Protein AF-A0A9P7HRV9-F1 (afdb_monomer)

Organism: NCBI:txid221167

Secondary structure (DSSP, 8-state):
-GGGHHHHHHHHHHHHHHHHHHHHHS-TTGGG-SSS-HHHHHHHHHHHHHHHHHHHHHHHHHHHHHHHHHHGGGPPP-GGGGGGTHHHHHHHHHHHHHHHHTT-HHHHHHHHHHHHHHHHHHHHHHHHHHHHHHTTSSSSTTTSTT-HHHHHHHHHHHHHTT-

Mean predicted aligned error: 7.74 Å

Nearest PDB structures (foldseek):
  4jeu-assembly1_B  TM=5.796E-01  e=4.250E+00  Rattus norvegicus
  5cth-assembly1_B  TM=4.309E-01  e=4.931E+00  Oryza sativa Japonica Group

Radius of gyration: 23.17 Å; Cα contacts (8 Å, |Δi|>4): 170; chains: 1; bounding box: 74×21×58 Å

Solvent-accessible surface area (backbone atoms only — not comparable to full-atom values): 8485 Å² total; per-residue (Å²): 106,33,67,69,14,24,64,32,7,44,47,17,42,50,37,37,50,51,13,57,48,27,51,77,72,44,54,67,67,42,91,71,40,94,89,55,50,41,17,58,54,43,26,54,52,19,46,57,55,19,50,55,32,39,52,51,18,52,48,44,40,51,57,25,49,55,55,46,66,76,44,51,93,74,62,74,95,53,84,69,57,54,38,70,32,61,18,47,51,28,40,22,54,26,31,33,51,50,11,60,74,69,70,35,67,68,42,32,51,51,15,51,52,48,45,54,52,39,54,55,52,42,52,52,50,51,54,52,50,53,52,33,46,76,70,46,59,38,92,27,94,91,48,46,89,86,38,68,68,57,45,52,55,50,51,55,51,55,53,66,72,75,111

pLDDT: mean 88.25, std 11.76, range [53.31, 98.12]

Sequence (163 aa):
MFIAVGPTAFTCGGLIALGKQAKSALPDDFLGTPSIPAGELWSGMSVAAGLFIWLMAIWFSGLSAISVLRGARRMEFSLTWWALVFPNVGLALASINVGKTLSSRGIKIFGSALTVVLVIVWFICAAFHIRAVIRKDLLAVGKDLDVEYVNKQHDIKAEKQRD

Foldseek 3Di:
DLPVLQVLLLQLVVLLVVLQVLLVPPDQCHVPDVPDRVSPVSNVVSLVVSVVSLVVSVVSLVVVVVVCVVCVVVDDQDPCLCSNANSVLSSLVSQCVNCVVVVPPVSNVVSVVSVVVSVVSVVVNVVSVVVCVVVCCPPHQPRHPPCPVVSVVVVVVVVVVVD

Structure (mmCIF, N/CA/C/O backbone):
data_AF-A0A9P7HRV9-F1
#
_entry.id   AF-A0A9P7HRV9-F1
#
loop_
_atom_site.group_PDB
_atom_site.id
_atom_site.type_symbol
_atom_site.label_atom_id
_atom_site.label_alt_id
_atom_site.label_comp_id
_atom_site.label_asym_id
_atom_site.label_entity_id
_atom_site.label_seq_id
_atom_site.pdbx_PDB_ins_code
_atom_site.Cartn_x
_atom_site.Cartn_y
_atom_site.Cartn_z
_atom_site.occupancy
_atom_site.B_iso_or_equiv
_atom_site.auth_seq_id
_atom_site.auth_comp_id
_atom_site.auth_asym_id
_atom_site.auth_atom_id
_atom_site.pdbx_PDB_model_num
ATOM 1 N N . MET A 1 1 ? -6.358 10.210 6.145 1.00 74.62 1 MET A N 1
ATOM 2 C CA . MET A 1 1 ? -7.192 9.111 5.609 1.00 74.62 1 MET A CA 1
ATOM 3 C C . MET A 1 1 ? -6.370 8.354 4.584 1.00 74.62 1 MET A C 1
ATOM 5 O O . MET A 1 1 ? -5.859 8.973 3.662 1.00 74.62 1 MET A O 1
ATOM 9 N N . PHE A 1 2 ? -6.256 7.035 4.719 1.00 89.12 2 PHE A N 1
ATOM 10 C CA . PHE A 1 2 ? -5.387 6.205 3.873 1.00 89.12 2 PHE A CA 1
ATOM 11 C C . PHE A 1 2 ? -5.897 5.982 2.440 1.00 89.12 2 PHE A C 1
ATOM 13 O O . PHE A 1 2 ? -5.193 5.383 1.638 1.00 89.12 2 PHE A O 1
ATOM 20 N N . ILE A 1 3 ? -7.089 6.473 2.086 1.00 88.69 3 ILE A N 1
ATOM 21 C CA . ILE A 1 3 ? -7.726 6.252 0.775 1.00 88.69 3 ILE A CA 1
ATOM 22 C C . ILE A 1 3 ? -6.813 6.663 -0.395 1.00 88.69 3 ILE A C 1
ATOM 24 O O . ILE A 1 3 ? -6.784 5.969 -1.404 1.00 88.69 3 ILE A O 1
ATOM 28 N N . ALA A 1 4 ? -5.996 7.712 -0.240 1.00 91.25 4 ALA A N 1
ATOM 29 C CA . ALA A 1 4 ? -5.052 8.157 -1.272 1.00 91.25 4 ALA A CA 1
ATOM 30 C C . ALA A 1 4 ? -3.877 7.181 -1.526 1.00 91.25 4 ALA A C 1
ATOM 32 O O . ALA A 1 4 ? -3.248 7.226 -2.585 1.00 91.25 4 ALA A O 1
ATOM 33 N N . VAL A 1 5 ? -3.578 6.283 -0.580 1.00 95.19 5 VAL A N 1
ATOM 34 C CA . VAL A 1 5 ? -2.467 5.317 -0.682 1.00 95.19 5 VAL A CA 1
ATOM 35 C C . VAL A 1 5 ? -2.778 4.213 -1.688 1.00 95.19 5 VAL A C 1
ATOM 37 O O . VAL A 1 5 ? -1.891 3.765 -2.405 1.00 95.19 5 VAL A O 1
ATOM 40 N N . GLY A 1 6 ? -4.040 3.788 -1.774 1.00 92.62 6 GLY A N 1
ATOM 41 C CA . GLY A 1 6 ? -4.451 2.683 -2.639 1.00 92.62 6 GLY A CA 1
ATOM 42 C C . GLY A 1 6 ? -4.183 2.988 -4.115 1.00 92.62 6 GLY A C 1
ATOM 43 O O . GLY A 1 6 ? -3.365 2.299 -4.726 1.00 92.62 6 GLY A O 1
ATOM 44 N N . PRO A 1 7 ? -4.801 4.039 -4.690 1.00 94.62 7 PRO A N 1
ATOM 45 C CA . PRO A 1 7 ? -4.617 4.394 -6.095 1.00 94.62 7 PRO A CA 1
ATOM 46 C C . PRO A 1 7 ? -3.150 4.622 -6.461 1.00 94.62 7 PRO A C 1
ATOM 48 O O . PRO A 1 7 ? -2.694 4.131 -7.490 1.00 94.62 7 PRO A O 1
ATOM 51 N N . THR A 1 8 ? -2.385 5.301 -5.603 1.00 95.62 8 THR A N 1
ATOM 52 C CA . THR A 1 8 ? -0.956 5.544 -5.844 1.00 95.62 8 THR A CA 1
ATOM 53 C C . THR A 1 8 ? -0.158 4.240 -5.842 1.00 95.62 8 THR A C 1
ATOM 55 O O . THR A 1 8 ? 0.536 3.939 -6.812 1.00 95.62 8 THR A O 1
ATOM 58 N N . ALA A 1 9 ? -0.301 3.403 -4.816 1.00 96.06 9 ALA A N 1
ATOM 59 C CA . ALA A 1 9 ? 0.467 2.168 -4.721 1.00 96.06 9 ALA A CA 1
ATOM 60 C C . ALA A 1 9 ? 0.125 1.148 -5.822 1.00 96.06 9 ALA A C 1
ATOM 62 O O . ALA A 1 9 ? 1.031 0.553 -6.411 1.00 96.06 9 ALA A O 1
ATOM 63 N N . PHE A 1 10 ? -1.158 0.974 -6.155 1.00 95.06 10 PHE A N 1
ATOM 64 C CA . PHE A 1 10 ? -1.556 0.087 -7.254 1.00 95.06 10 PHE A CA 1
ATOM 65 C C . PHE A 1 10 ? -1.083 0.610 -8.613 1.00 95.06 10 PHE A C 1
ATOM 67 O O . PHE A 1 10 ? -0.634 -0.185 -9.437 1.00 95.06 10 PHE A O 1
ATOM 74 N N . THR A 1 11 ? -1.082 1.931 -8.822 1.00 96.69 11 THR A N 1
ATOM 75 C CA . THR A 1 11 ? -0.544 2.539 -10.050 1.00 96.69 11 THR A CA 1
ATOM 76 C C . THR A 1 11 ? 0.953 2.276 -10.195 1.00 96.69 11 THR A C 1
ATOM 78 O O . THR A 1 11 ? 1.395 1.899 -11.277 1.00 96.69 11 THR A O 1
ATOM 81 N N . CYS A 1 12 ? 1.738 2.386 -9.116 1.00 97.12 12 CYS A N 1
ATOM 82 C CA . CYS A 1 12 ? 3.150 1.989 -9.133 1.00 97.12 12 CYS A CA 1
ATOM 83 C C . CYS A 1 12 ? 3.322 0.535 -9.611 1.00 97.12 12 CYS A C 1
ATOM 85 O O . CYS A 1 12 ? 4.104 0.267 -10.528 1.00 97.12 12 CYS A O 1
ATOM 87 N N . GLY A 1 13 ? 2.565 -0.396 -9.019 1.00 93.81 13 GLY A N 1
ATOM 88 C CA . GLY A 1 13 ? 2.609 -1.808 -9.398 1.00 93.81 13 GLY A CA 1
ATOM 89 C C . GLY A 1 13 ? 2.224 -2.038 -10.861 1.00 93.81 13 GLY A C 1
ATOM 90 O O . GLY A 1 13 ? 2.928 -2.760 -11.567 1.00 93.81 13 GLY A O 1
ATOM 91 N N . GLY A 1 14 ? 1.150 -1.390 -11.318 1.00 95.62 14 GLY A N 1
ATOM 92 C CA . GLY A 1 14 ? 0.666 -1.467 -12.694 1.00 95.62 14 GLY A CA 1
ATOM 93 C C . GLY A 1 14 ? 1.681 -0.941 -13.706 1.00 95.62 14 GLY A C 1
ATOM 94 O O . GLY A 1 14 ? 1.985 -1.638 -14.669 1.00 95.62 14 GLY A O 1
ATOM 95 N N . LEU A 1 15 ? 2.274 0.231 -13.461 1.00 96.38 15 LEU A N 1
ATOM 96 C CA . LEU A 1 15 ? 3.287 0.807 -14.351 1.00 96.38 15 LEU A CA 1
ATOM 97 C C . LEU A 1 15 ? 4.496 -0.114 -14.510 1.00 96.38 15 LEU A C 1
ATOM 99 O O . LEU A 1 15 ? 4.883 -0.421 -15.635 1.00 96.38 15 LEU A O 1
ATOM 103 N N . ILE A 1 16 ? 5.063 -0.599 -13.401 1.00 96.12 16 ILE A N 1
ATOM 104 C CA . ILE A 1 16 ? 6.232 -1.491 -13.441 1.00 96.12 16 ILE A CA 1
ATOM 105 C C . ILE A 1 16 ? 5.889 -2.811 -14.148 1.00 96.12 16 ILE A C 1
ATOM 107 O O . ILE A 1 16 ? 6.718 -3.351 -14.883 1.00 96.12 16 ILE A O 1
ATOM 111 N N . ALA A 1 17 ? 4.687 -3.353 -13.931 1.00 95.12 17 ALA A N 1
ATOM 112 C CA . ALA A 1 17 ? 4.246 -4.575 -14.599 1.00 95.12 17 ALA A CA 1
ATOM 113 C C . ALA A 1 17 ? 4.104 -4.373 -16.116 1.00 95.12 17 ALA A C 1
ATOM 115 O O . ALA A 1 17 ? 4.635 -5.172 -16.887 1.00 95.12 17 ALA A O 1
ATOM 116 N N . LEU A 1 18 ? 3.460 -3.281 -16.540 1.00 95.81 18 LEU A N 1
ATOM 117 C CA . LEU A 1 18 ? 3.285 -2.943 -17.953 1.00 95.81 18 LEU A CA 1
ATOM 118 C C . LEU A 1 18 ? 4.626 -2.695 -18.651 1.00 95.81 18 LEU A C 1
ATOM 120 O O . LEU A 1 18 ? 4.844 -3.208 -19.745 1.00 95.81 18 LEU A O 1
ATOM 124 N N . GLY A 1 19 ? 5.558 -1.982 -18.016 1.00 94.81 19 GLY A N 1
ATOM 125 C CA . GLY A 1 19 ? 6.874 -1.755 -18.611 1.00 94.81 19 GLY A CA 1
ATOM 126 C C . GLY A 1 19 ? 7.707 -3.028 -18.741 1.00 94.81 19 GLY A C 1
ATOM 127 O O . GLY A 1 19 ? 8.397 -3.200 -19.739 1.00 94.81 19 GLY A O 1
ATOM 128 N N . LYS A 1 20 ? 7.601 -3.973 -17.797 1.00 93.62 20 LYS A N 1
ATOM 129 C CA . LYS A 1 20 ? 8.219 -5.301 -17.965 1.00 93.62 20 LYS A CA 1
ATOM 130 C C . LYS A 1 20 ? 7.592 -6.079 -19.116 1.00 93.62 20 LYS A C 1
ATOM 132 O O . LYS A 1 20 ? 8.315 -6.716 -19.875 1.00 93.62 20 LYS A O 1
ATOM 137 N N . GLN A 1 21 ? 6.269 -6.015 -19.250 1.00 95.19 21 GLN A N 1
ATOM 138 C CA . GLN A 1 21 ? 5.546 -6.670 -20.339 1.00 95.19 21 GLN A CA 1
ATOM 139 C C . GLN A 1 21 ? 5.908 -6.079 -21.710 1.00 95.19 21 GLN A C 1
ATOM 141 O O . GLN A 1 21 ? 5.922 -6.809 -22.699 1.00 95.19 21 GLN A O 1
ATOM 146 N N . ALA A 1 22 ? 6.263 -4.792 -21.770 1.00 93.44 22 ALA A N 1
ATOM 147 C CA . ALA A 1 22 ? 6.670 -4.123 -23.003 1.00 93.44 22 ALA A CA 1
ATOM 148 C C . ALA A 1 22 ? 7.879 -4.789 -23.683 1.00 93.44 22 ALA A C 1
ATOM 150 O O . ALA A 1 22 ? 7.963 -4.761 -24.905 1.00 93.44 22 ALA A O 1
ATOM 151 N N . LYS A 1 23 ? 8.769 -5.443 -22.922 1.00 91.25 23 LYS A N 1
ATOM 152 C CA . LYS A 1 23 ? 9.939 -6.159 -23.464 1.00 91.25 23 LYS A CA 1
ATOM 153 C C . LYS A 1 23 ? 9.589 -7.288 -24.430 1.00 91.25 23 LYS A C 1
ATOM 155 O O . LYS A 1 23 ? 10.376 -7.576 -25.316 1.00 91.25 23 LYS A O 1
ATOM 160 N N . SER A 1 24 ? 8.451 -7.948 -24.228 1.00 92.25 24 SER A N 1
ATOM 161 C CA . SER A 1 24 ? 7.994 -9.050 -25.084 1.00 92.25 24 SER A CA 1
ATOM 162 C C . SER A 1 24 ? 6.772 -8.696 -25.924 1.00 92.25 24 SER A C 1
ATOM 164 O O . SER A 1 24 ? 6.468 -9.400 -26.879 1.00 92.25 24 SER A O 1
ATOM 166 N N . ALA A 1 25 ? 6.051 -7.632 -25.563 1.00 93.06 25 ALA A N 1
ATOM 167 C CA . ALA A 1 25 ? 4.867 -7.188 -26.289 1.00 93.06 25 ALA A CA 1
ATOM 168 C C . ALA A 1 25 ? 5.190 -6.233 -27.449 1.00 93.06 25 ALA A C 1
ATOM 170 O O . ALA A 1 25 ? 4.404 -6.150 -28.391 1.00 93.06 25 ALA A O 1
ATOM 171 N N . LEU A 1 26 ? 6.302 -5.491 -27.378 1.00 89.88 26 LEU A N 1
ATOM 172 C CA . LEU A 1 26 ? 6.703 -4.566 -28.436 1.00 89.88 26 LEU A CA 1
ATOM 173 C C . LEU A 1 26 ? 7.638 -5.258 -29.440 1.00 89.88 26 LEU A C 1
ATOM 175 O O . LEU A 1 26 ? 8.572 -5.931 -29.008 1.00 89.88 26 LEU A O 1
ATOM 179 N N . PRO A 1 27 ? 7.422 -5.077 -30.757 1.00 87.31 27 PRO A N 1
ATOM 180 C CA . PRO A 1 27 ? 8.365 -5.517 -31.783 1.00 87.31 27 PRO A CA 1
ATOM 181 C C . PRO A 1 27 ? 9.746 -4.867 -31.628 1.00 87.31 27 PRO A C 1
ATOM 183 O O . PRO A 1 27 ? 9.847 -3.729 -31.167 1.00 87.31 27 PRO A O 1
ATOM 186 N N . ASP A 1 28 ? 10.796 -5.543 -32.096 1.00 80.69 28 ASP A N 1
ATOM 187 C CA . ASP A 1 28 ? 12.170 -5.020 -32.034 1.00 80.69 28 ASP A CA 1
ATOM 188 C C . ASP A 1 28 ? 12.345 -3.712 -32.826 1.00 80.69 28 ASP A C 1
ATOM 190 O O . ASP A 1 28 ? 13.076 -2.825 -32.394 1.00 80.69 28 ASP A O 1
ATOM 194 N N . ASP A 1 29 ? 11.614 -3.559 -33.937 1.00 81.81 29 ASP A N 1
ATOM 195 C CA . ASP A 1 29 ? 11.621 -2.361 -34.795 1.00 81.81 29 ASP A CA 1
ATOM 196 C C . ASP A 1 29 ? 10.511 -1.350 -34.430 1.00 81.81 29 ASP A C 1
ATOM 198 O O . ASP A 1 29 ? 10.124 -0.472 -35.207 1.00 81.81 29 ASP A O 1
ATOM 202 N N . PHE A 1 30 ? 9.930 -1.476 -33.234 1.00 81.88 30 PHE A N 1
ATOM 203 C CA . PHE A 1 30 ? 8.917 -0.538 -32.762 1.00 81.88 30 PHE A CA 1
ATOM 204 C C . PHE A 1 30 ? 9.506 0.879 -32.662 1.00 81.88 30 PHE A C 1
ATOM 206 O O . PHE A 1 30 ? 10.542 1.083 -32.038 1.00 81.88 30 PHE A O 1
ATOM 213 N N . LEU A 1 31 ? 8.824 1.864 -33.263 1.00 81.94 31 LEU A N 1
ATOM 214 C CA . LEU A 1 31 ? 9.267 3.265 -33.398 1.00 81.94 31 LEU A CA 1
ATOM 215 C C . LEU A 1 31 ? 10.528 3.480 -34.258 1.00 81.94 31 LEU A C 1
ATOM 217 O O . LEU A 1 31 ? 11.025 4.606 -34.303 1.00 81.94 31 LEU A O 1
ATOM 221 N N . GLY A 1 32 ? 11.029 2.453 -34.956 1.00 79.06 32 GLY A N 1
ATOM 222 C CA . GLY A 1 32 ? 12.184 2.576 -35.848 1.00 79.06 32 GLY A CA 1
ATOM 223 C C . GLY A 1 32 ? 13.460 3.026 -35.132 1.00 79.06 32 GLY A C 1
ATOM 224 O O . GLY A 1 32 ? 14.235 3.799 -35.693 1.00 79.06 32 GLY A O 1
ATOM 225 N N . THR A 1 33 ? 13.653 2.621 -33.869 1.00 70.62 33 THR A N 1
ATOM 226 C CA . THR A 1 33 ? 14.827 2.981 -33.059 1.00 70.62 33 THR A CA 1
ATOM 227 C C . THR A 1 33 ? 15.909 1.895 -33.154 1.00 70.62 33 THR A C 1
ATOM 229 O O . THR A 1 33 ? 15.835 0.909 -32.424 1.00 70.62 33 THR A O 1
ATOM 232 N N . PRO A 1 34 ? 16.956 2.058 -33.987 1.00 66.62 34 PRO A N 1
ATOM 233 C CA . PRO A 1 34 ? 17.912 0.983 -34.275 1.00 66.62 34 PRO A CA 1
ATOM 234 C C . PRO A 1 34 ? 18.926 0.713 -33.152 1.00 66.62 34 PRO A C 1
ATOM 236 O O . PRO A 1 34 ? 19.654 -0.273 -33.209 1.00 66.62 34 PRO A O 1
ATOM 239 N N . SER A 1 35 ? 19.032 1.594 -32.153 1.00 76.44 35 SER A N 1
ATOM 240 C CA . SER A 1 35 ? 20.094 1.541 -31.138 1.00 76.44 35 SER A CA 1
ATOM 241 C C . SER A 1 35 ? 19.674 0.915 -29.808 1.00 76.44 35 SER A C 1
ATOM 243 O O . SER A 1 35 ? 20.523 0.364 -29.109 1.00 76.44 35 SER A 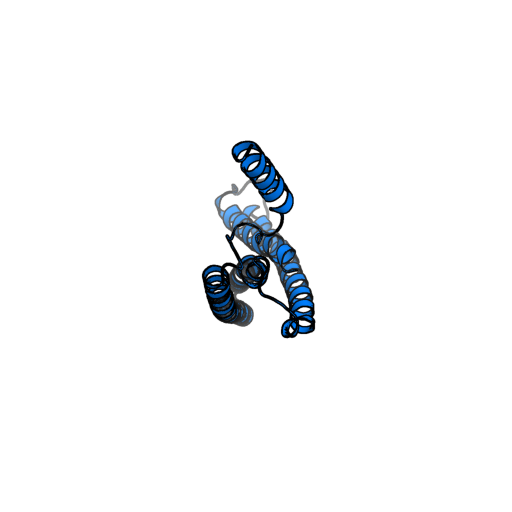O 1
ATOM 245 N N . ILE A 1 36 ? 18.394 1.002 -29.432 1.00 80.31 36 ILE A N 1
ATOM 246 C CA . ILE A 1 36 ? 17.866 0.459 -28.174 1.00 80.31 36 ILE A CA 1
ATOM 247 C C . ILE A 1 36 ? 16.498 -0.165 -28.466 1.00 80.31 36 ILE A C 1
ATOM 249 O O . ILE A 1 36 ? 15.616 0.557 -28.934 1.00 80.31 36 ILE A O 1
ATOM 253 N N . PRO A 1 37 ? 16.280 -1.456 -28.148 1.00 86.75 37 PRO A N 1
ATOM 254 C CA . PRO A 1 37 ? 14.963 -2.067 -28.268 1.00 86.75 37 PRO A CA 1
ATOM 255 C C . PRO A 1 37 ? 13.938 -1.277 -27.452 1.00 86.75 37 PRO A C 1
ATOM 257 O O . PRO A 1 37 ? 14.117 -1.078 -26.244 1.00 86.75 37 PRO A O 1
ATOM 260 N N . ALA A 1 38 ? 12.853 -0.830 -28.085 1.00 88.25 38 ALA A N 1
ATOM 261 C CA . ALA A 1 38 ? 11.873 0.039 -27.435 1.00 88.25 38 ALA A CA 1
ATOM 262 C C . ALA A 1 38 ? 11.310 -0.578 -26.141 1.00 88.25 38 ALA A C 1
ATOM 264 O O . ALA A 1 38 ? 11.097 0.130 -25.156 1.00 88.25 38 ALA A O 1
ATOM 265 N N . GLY A 1 39 ? 11.138 -1.902 -26.097 1.00 89.88 39 GLY A N 1
ATOM 266 C CA . GLY A 1 39 ? 10.703 -2.623 -24.898 1.00 89.88 39 GLY A CA 1
ATOM 267 C C . GLY A 1 39 ? 11.626 -2.443 -23.683 1.00 89.88 39 GLY A C 1
ATOM 268 O O . GLY A 1 39 ? 11.141 -2.277 -22.562 1.00 89.88 39 GLY A O 1
ATOM 269 N N . GLU A 1 40 ? 12.947 -2.404 -23.885 1.00 90.00 40 GLU A N 1
ATOM 270 C CA . GLU A 1 40 ? 13.918 -2.142 -22.811 1.00 90.00 40 GLU A CA 1
ATOM 271 C C . GLU A 1 40 ? 13.827 -0.695 -22.315 1.00 90.00 40 GLU A C 1
ATOM 273 O O . GLU A 1 40 ? 13.817 -0.451 -21.103 1.00 90.00 40 G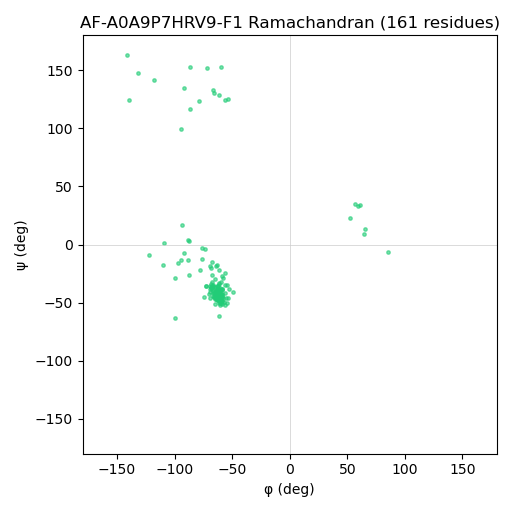LU A O 1
ATOM 278 N N . LEU A 1 41 ? 13.668 0.259 -23.238 1.00 90.69 41 LEU A N 1
ATOM 279 C CA . LEU A 1 41 ? 13.474 1.672 -22.908 1.00 90.69 41 LEU A CA 1
ATOM 280 C C . LEU A 1 41 ? 12.204 1.884 -22.068 1.00 90.69 41 LEU A C 1
ATOM 282 O O . LEU A 1 41 ? 12.266 2.481 -20.989 1.00 90.69 41 LEU A O 1
ATOM 286 N N . TRP A 1 42 ? 11.067 1.342 -22.513 1.00 91.44 42 TRP A N 1
ATOM 287 C CA . TRP A 1 42 ? 9.793 1.417 -21.790 1.00 91.44 42 TRP A CA 1
ATOM 288 C C . TRP A 1 42 ? 9.868 0.745 -20.421 1.00 91.44 42 TRP A C 1
ATOM 290 O O . TRP A 1 42 ? 9.367 1.293 -19.433 1.00 91.44 42 TRP A O 1
ATOM 300 N N . SER A 1 43 ? 10.545 -0.403 -20.326 1.00 93.12 43 SER A N 1
ATOM 301 C CA . SER A 1 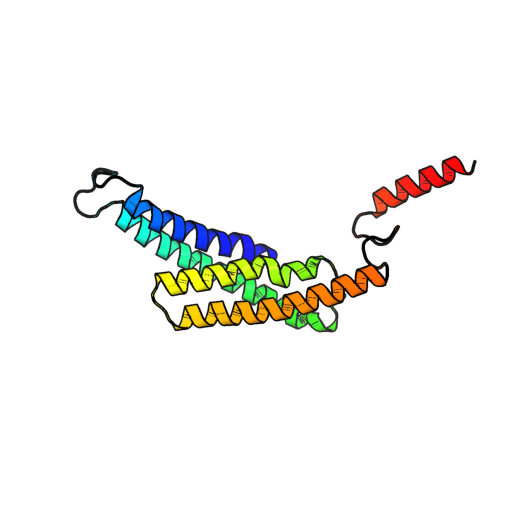43 ? 10.797 -1.047 -19.040 1.00 93.12 43 SER A CA 1
ATOM 302 C C . SER A 1 43 ? 11.581 -0.124 -18.111 1.00 93.12 43 SER A C 1
ATOM 304 O O . SER A 1 43 ? 11.160 0.065 -16.970 1.00 93.12 43 SER A O 1
ATOM 306 N N . GLY A 1 44 ? 12.679 0.481 -18.570 1.00 93.25 44 GLY A N 1
ATOM 307 C CA . GLY A 1 44 ? 13.478 1.415 -17.770 1.00 93.25 44 GLY A CA 1
ATOM 308 C C . GLY A 1 44 ? 12.671 2.624 -17.283 1.00 93.25 44 GLY A C 1
ATOM 309 O O . GLY A 1 44 ? 12.653 2.924 -16.085 1.00 93.25 44 GLY A O 1
ATOM 310 N N . MET A 1 45 ? 11.928 3.268 -18.187 1.00 94.88 45 MET A N 1
ATOM 311 C CA . MET A 1 45 ? 11.078 4.422 -17.865 1.00 94.88 45 MET A CA 1
ATOM 312 C C . MET A 1 45 ? 9.977 4.077 -16.858 1.00 94.88 45 MET A C 1
ATOM 314 O O . MET A 1 45 ? 9.722 4.844 -15.926 1.00 94.88 45 MET A O 1
ATOM 318 N N . SER A 1 46 ? 9.356 2.902 -16.998 1.00 96.19 46 SER A N 1
ATOM 319 C CA . SER A 1 46 ? 8.314 2.447 -16.075 1.00 96.19 46 SER A CA 1
ATOM 320 C C . SER A 1 46 ? 8.819 2.283 -14.641 1.00 96.19 46 SER A C 1
ATOM 322 O O . SER A 1 46 ? 8.080 2.557 -13.696 1.00 96.19 46 SER A O 1
ATOM 324 N N . VAL A 1 47 ? 10.085 1.882 -14.463 1.00 95.75 47 VAL A N 1
ATOM 325 C CA . VAL A 1 47 ? 10.698 1.747 -13.139 1.00 95.75 47 VAL A CA 1
ATOM 326 C C . VAL A 1 47 ? 10.902 3.121 -12.520 1.00 95.75 47 VAL A C 1
ATOM 328 O O . VAL A 1 47 ? 10.507 3.317 -11.375 1.00 95.75 47 VAL A O 1
ATOM 331 N N . ALA A 1 48 ? 11.438 4.088 -13.267 1.00 96.31 48 ALA A N 1
ATOM 332 C CA . ALA A 1 48 ? 11.625 5.452 -12.772 1.00 96.31 48 ALA A CA 1
ATOM 333 C C . ALA A 1 48 ? 10.290 6.108 -12.361 1.00 96.31 48 ALA A C 1
ATOM 335 O O . ALA A 1 48 ? 10.160 6.603 -11.239 1.00 96.31 48 ALA A O 1
ATOM 336 N N . ALA A 1 49 ? 9.272 6.037 -13.226 1.00 97.06 49 ALA A N 1
ATOM 337 C CA . ALA A 1 49 ? 7.934 6.547 -12.924 1.00 97.06 49 ALA A CA 1
ATOM 338 C C . ALA A 1 49 ? 7.284 5.797 -11.746 1.00 97.06 49 ALA A C 1
ATOM 340 O O . ALA A 1 49 ? 6.740 6.410 -10.826 1.00 97.06 49 ALA A O 1
ATOM 341 N N . GLY A 1 50 ? 7.392 4.466 -11.732 1.00 97.12 50 GLY A N 1
ATOM 342 C CA . GLY A 1 50 ? 6.877 3.623 -10.658 1.00 97.12 50 GLY A CA 1
ATOM 343 C C . GLY A 1 50 ? 7.513 3.938 -9.303 1.00 97.12 50 GLY A C 1
ATOM 344 O O . GLY A 1 50 ? 6.801 3.979 -8.301 1.00 97.12 50 GLY A O 1
ATOM 345 N N . LEU A 1 51 ? 8.818 4.220 -9.257 1.00 96.94 51 LEU A N 1
ATOM 346 C CA . LEU A 1 51 ? 9.518 4.613 -8.031 1.00 96.94 51 LEU A CA 1
ATOM 347 C C . LEU A 1 51 ? 9.030 5.953 -7.486 1.00 96.94 51 LEU A C 1
ATOM 349 O O . LEU A 1 51 ? 8.804 6.069 -6.283 1.00 96.94 51 LEU A O 1
ATOM 353 N N . PHE A 1 52 ? 8.825 6.946 -8.352 1.00 97.38 52 PHE A N 1
ATOM 354 C CA . PHE A 1 52 ? 8.275 8.235 -7.934 1.00 97.38 52 PHE A CA 1
ATOM 355 C C . PHE A 1 52 ? 6.882 8.071 -7.306 1.00 97.38 52 PHE A C 1
ATOM 357 O O . PHE A 1 52 ? 6.622 8.568 -6.208 1.00 97.38 52 PHE A O 1
ATOM 364 N N . ILE A 1 53 ? 6.005 7.299 -7.954 1.00 97.38 53 ILE A N 1
ATOM 365 C CA . ILE A 1 53 ? 4.657 7.031 -7.437 1.00 97.38 53 ILE A CA 1
ATOM 366 C C . ILE A 1 53 ? 4.704 6.203 -6.142 1.00 97.38 53 ILE A C 1
ATOM 368 O O . ILE A 1 53 ? 3.917 6.446 -5.226 1.00 97.38 53 ILE A O 1
ATOM 372 N N . TRP A 1 54 ? 5.636 5.256 -6.024 1.00 97.69 54 TRP A N 1
ATOM 373 C CA . TRP A 1 54 ? 5.845 4.491 -4.792 1.00 97.69 54 TRP A CA 1
ATOM 374 C C . TRP A 1 54 ? 6.237 5.388 -3.612 1.00 97.69 54 TRP A C 1
ATOM 376 O O . TRP A 1 54 ? 5.658 5.260 -2.533 1.00 97.69 54 TRP A O 1
ATOM 386 N N . LEU A 1 55 ? 7.157 6.336 -3.817 1.00 97.25 55 LEU A N 1
ATOM 387 C CA . LEU A 1 55 ? 7.531 7.312 -2.788 1.00 97.25 55 LEU A CA 1
ATOM 388 C C . LEU A 1 55 ? 6.341 8.195 -2.385 1.00 97.25 55 LEU A C 1
ATOM 390 O O . LEU A 1 55 ? 6.150 8.458 -1.198 1.00 97.25 55 LEU A O 1
ATOM 394 N N . MET A 1 56 ? 5.494 8.583 -3.342 1.00 96.75 56 MET A N 1
ATOM 395 C CA . MET A 1 56 ? 4.254 9.312 -3.056 1.00 96.75 56 MET A CA 1
ATOM 396 C C . MET A 1 56 ? 3.278 8.483 -2.202 1.00 96.75 56 MET A C 1
ATOM 398 O O . MET A 1 56 ? 2.675 8.999 -1.260 1.00 96.75 56 MET A O 1
ATOM 402 N N . ALA A 1 57 ? 3.151 7.181 -2.474 1.00 96.81 57 ALA A N 1
ATOM 403 C CA . ALA A 1 57 ? 2.326 6.285 -1.665 1.00 96.81 57 ALA A CA 1
ATOM 404 C C . ALA A 1 57 ? 2.859 6.156 -0.224 1.00 96.81 57 ALA A C 1
ATOM 406 O O . ALA A 1 57 ? 2.072 6.202 0.728 1.00 96.81 57 ALA A O 1
ATOM 407 N N . ILE A 1 58 ? 4.185 6.060 -0.047 1.00 96.56 58 ILE A N 1
ATOM 408 C CA . ILE A 1 58 ? 4.831 6.089 1.278 1.00 96.56 58 ILE A CA 1
ATOM 409 C C . ILE A 1 58 ? 4.523 7.406 1.990 1.00 96.56 58 ILE A C 1
ATOM 411 O O . ILE A 1 58 ? 4.148 7.390 3.161 1.00 96.56 58 ILE A O 1
ATOM 415 N N . TRP A 1 59 ? 4.635 8.534 1.289 1.00 96.25 59 TRP A N 1
ATOM 416 C CA . TRP A 1 59 ? 4.347 9.857 1.838 1.00 96.25 59 TRP A CA 1
ATOM 417 C C . TRP A 1 59 ? 2.904 9.971 2.351 1.00 96.25 59 TRP A C 1
ATOM 419 O O . TRP A 1 59 ? 2.680 10.314 3.516 1.00 96.25 59 TRP A O 1
ATOM 429 N N . PHE A 1 60 ? 1.914 9.605 1.531 1.00 95.31 60 PHE A N 1
ATOM 430 C CA . PHE A 1 60 ? 0.504 9.626 1.936 1.00 95.31 60 PHE A CA 1
ATOM 431 C C . PHE A 1 60 ? 0.191 8.656 3.079 1.00 95.31 60 PHE A C 1
ATOM 433 O O . PHE A 1 60 ? -0.623 8.977 3.956 1.00 95.31 60 PHE A O 1
ATOM 440 N N . SER A 1 61 ? 0.843 7.492 3.094 1.00 95.62 61 SER A N 1
ATOM 441 C CA . SER A 1 61 ? 0.711 6.522 4.182 1.00 95.62 61 SER A CA 1
ATOM 442 C C . SER A 1 61 ? 1.305 7.070 5.481 1.00 95.62 61 SER A C 1
ATOM 444 O O . SER A 1 61 ? 0.636 7.033 6.512 1.00 95.62 61 SER A O 1
ATOM 446 N N . GLY A 1 62 ? 2.487 7.691 5.428 1.00 95.25 62 GLY A N 1
ATOM 447 C CA . GLY A 1 62 ? 3.136 8.328 6.575 1.00 95.25 62 GLY A CA 1
ATOM 448 C C . GLY A 1 62 ? 2.298 9.453 7.188 1.00 95.25 62 GLY A C 1
ATOM 449 O O . GLY A 1 62 ? 2.042 9.441 8.393 1.00 95.25 62 GLY A O 1
ATOM 450 N N . LEU A 1 63 ? 1.787 10.378 6.366 1.00 95.25 63 LEU A N 1
ATOM 451 C CA . LEU A 1 63 ? 0.896 11.450 6.836 1.00 95.25 63 LEU A CA 1
ATOM 452 C C . LEU A 1 63 ? -0.381 10.895 7.484 1.00 95.25 63 LEU A C 1
ATOM 454 O O . LEU A 1 63 ? -0.811 11.362 8.543 1.00 95.25 63 LEU A O 1
ATOM 458 N N . SER A 1 64 ? -0.976 9.869 6.871 1.00 94.12 64 SER A N 1
ATOM 459 C CA . SER A 1 64 ? -2.171 9.220 7.413 1.00 94.12 64 SER A CA 1
ATOM 460 C C . SER A 1 64 ? -1.887 8.482 8.720 1.00 94.12 64 SER A C 1
ATOM 462 O O . SER A 1 64 ? -2.694 8.573 9.645 1.00 94.12 64 SER A O 1
ATOM 464 N N . ALA A 1 65 ? -0.740 7.811 8.830 1.00 93.81 65 ALA A N 1
ATOM 465 C CA . ALA A 1 65 ? -0.325 7.110 10.038 1.00 93.81 65 ALA A CA 1
ATOM 466 C C . ALA A 1 65 ? -0.117 8.080 11.205 1.00 93.81 65 ALA A C 1
ATOM 468 O O . ALA A 1 65 ? -0.654 7.845 12.284 1.00 93.81 65 ALA A O 1
ATOM 469 N N . ILE A 1 66 ? 0.571 9.206 10.987 1.00 94.69 66 ILE A N 1
ATOM 470 C CA . ILE A 1 66 ? 0.767 10.240 12.018 1.00 94.69 66 ILE A CA 1
ATOM 471 C C . ILE A 1 66 ? -0.583 10.791 12.498 1.00 94.69 66 ILE A C 1
ATOM 473 O O . ILE A 1 66 ? -0.812 10.923 13.703 1.00 94.69 66 ILE A O 1
ATOM 477 N N . SER A 1 67 ? -1.497 11.079 11.567 1.00 92.75 67 SER A N 1
ATOM 478 C CA . SER A 1 67 ? -2.841 11.568 11.891 1.00 92.75 67 SER A CA 1
ATOM 479 C C . SER A 1 67 ? -3.631 10.565 12.742 1.00 92.75 67 SER A C 1
ATOM 481 O O . SER A 1 67 ? -4.202 10.949 13.765 1.00 92.75 67 SER A O 1
ATOM 483 N N . VAL A 1 68 ? -3.602 9.280 12.377 1.00 92.00 68 VAL A N 1
ATOM 484 C CA . VAL A 1 68 ? -4.270 8.212 13.138 1.00 92.00 68 VAL A CA 1
ATOM 485 C C . VAL A 1 68 ? -3.628 8.023 14.507 1.00 92.00 68 VAL A C 1
ATOM 487 O O . VAL A 1 68 ? -4.343 7.987 15.502 1.00 92.00 68 VAL A O 1
ATOM 490 N N . LEU A 1 69 ? -2.297 7.980 14.598 1.00 91.75 69 LEU A N 1
ATOM 491 C CA . LEU A 1 69 ? -1.586 7.824 15.872 1.00 91.75 69 LEU A CA 1
ATOM 492 C C . LEU A 1 69 ? -1.917 8.952 16.857 1.00 91.75 69 LEU A C 1
ATOM 494 O O . LEU A 1 69 ? -2.105 8.693 18.046 1.00 91.75 69 LEU A O 1
ATOM 498 N N 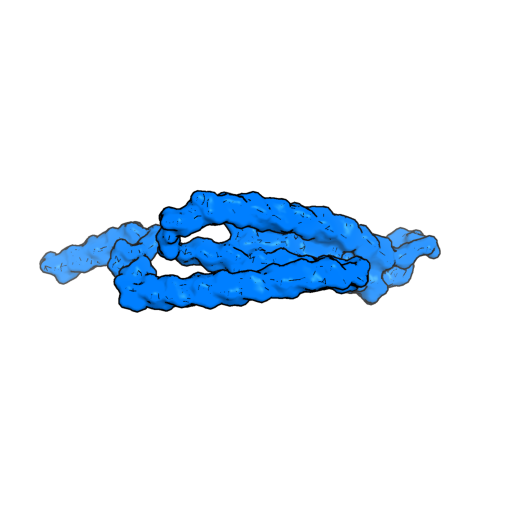. ARG A 1 70 ? -2.059 10.190 16.371 1.00 93.25 70 ARG A N 1
ATOM 499 C CA . ARG A 1 70 ? -2.445 11.341 17.202 1.00 93.25 70 ARG A CA 1
ATOM 500 C C . ARG A 1 70 ? -3.883 11.238 17.727 1.00 93.25 70 ARG A C 1
ATOM 502 O O . ARG A 1 70 ? -4.161 11.719 18.824 1.00 93.25 70 ARG A O 1
ATOM 509 N N . GLY A 1 71 ? -4.786 10.627 16.961 1.00 88.81 71 GLY A N 1
ATOM 510 C CA . GLY A 1 71 ? -6.200 10.459 17.312 1.00 88.81 71 GLY A CA 1
ATOM 511 C C . GLY A 1 71 ? -6.550 9.132 17.991 1.00 88.81 71 GLY A C 1
ATOM 512 O O . GLY A 1 71 ? -7.632 9.027 18.562 1.00 88.81 71 GLY A O 1
ATOM 513 N N . ALA A 1 72 ? -5.654 8.140 17.975 1.00 87.00 72 ALA A N 1
ATOM 514 C CA . ALA A 1 72 ? -5.970 6.732 18.234 1.00 87.00 72 ALA A CA 1
ATOM 515 C C . ALA A 1 72 ? -6.728 6.471 19.546 1.00 87.00 72 ALA A C 1
ATOM 517 O O . ALA A 1 72 ? -7.643 5.655 19.576 1.00 87.00 72 ALA A O 1
ATOM 518 N N . ARG A 1 73 ? -6.400 7.191 20.629 1.00 87.06 73 ARG A N 1
ATOM 519 C CA . ARG A 1 73 ? -7.050 7.014 21.944 1.00 87.06 73 ARG A CA 1
ATOM 520 C C . ARG A 1 73 ? -8.504 7.483 22.002 1.00 87.06 73 ARG A C 1
ATOM 522 O O . ARG A 1 73 ? -9.203 7.130 22.943 1.00 87.06 73 ARG A O 1
ATOM 529 N N . ARG A 1 74 ? -8.933 8.315 21.053 1.00 88.06 74 ARG A N 1
ATOM 530 C CA . ARG A 1 74 ? -10.288 8.883 20.984 1.00 88.06 74 ARG A CA 1
ATOM 531 C C . ARG A 1 74 ? -11.109 8.288 19.843 1.00 88.06 74 ARG A C 1
ATOM 533 O O . ARG A 1 74 ? -12.224 8.736 19.610 1.00 88.06 74 ARG A O 1
ATOM 540 N N . MET A 1 75 ? -10.542 7.346 19.091 1.00 86.06 75 MET A N 1
ATOM 541 C CA . MET A 1 75 ? -11.222 6.752 17.950 1.00 86.06 75 MET A CA 1
ATOM 542 C C . MET A 1 75 ? -12.227 5.712 18.425 1.00 86.06 75 MET A C 1
ATOM 544 O O . MET A 1 75 ? -11.861 4.731 19.070 1.00 86.06 75 MET A O 1
ATOM 548 N N . GLU A 1 76 ? -13.480 5.901 18.035 1.00 86.38 76 GLU A N 1
ATOM 549 C CA . GLU A 1 76 ? -14.487 4.853 18.093 1.00 86.38 76 GLU A CA 1
ATOM 550 C C . GLU A 1 76 ? -14.436 4.018 16.815 1.00 86.38 76 GLU A C 1
ATOM 552 O O . GLU A 1 76 ? -13.991 4.476 15.751 1.00 86.38 76 GLU A O 1
ATOM 557 N N . PHE A 1 77 ? -14.843 2.757 16.935 1.00 87.38 77 PHE A N 1
ATOM 558 C CA . PHE A 1 77 ? -14.875 1.874 15.784 1.00 87.38 77 PHE A CA 1
ATOM 559 C C . PHE A 1 77 ? -15.911 2.375 14.779 1.00 87.38 77 PHE A C 1
ATOM 561 O O . PHE A 1 77 ? -17.063 2.619 15.118 1.00 87.38 77 PHE A O 1
ATOM 568 N N . SER A 1 78 ? -15.492 2.486 13.526 1.00 87.88 78 SER A N 1
ATOM 569 C CA . SER A 1 78 ? -16.377 2.716 12.390 1.00 87.88 78 SER A CA 1
ATOM 570 C C . SER A 1 78 ? -15.885 1.894 11.210 1.00 87.88 78 SER A C 1
ATOM 572 O O . SER A 1 78 ? -14.720 1.483 11.166 1.00 87.88 78 SER A O 1
ATOM 574 N N . LEU A 1 79 ? -16.742 1.703 10.206 1.00 88.06 79 LEU A N 1
ATOM 575 C CA . LEU A 1 79 ? -16.384 0.956 8.997 1.00 88.06 79 LEU A CA 1
ATOM 576 C C . LEU A 1 79 ? -15.140 1.536 8.292 1.00 88.06 79 LEU A C 1
ATOM 578 O O . LEU A 1 79 ? -14.397 0.815 7.630 1.00 88.06 79 LEU A O 1
ATOM 582 N N . THR A 1 80 ? -14.859 2.829 8.494 1.00 89.19 80 THR A N 1
ATOM 583 C CA . THR A 1 80 ? -13.688 3.516 7.930 1.00 89.19 80 THR A CA 1
ATOM 584 C C . THR A 1 80 ? -12.348 2.973 8.439 1.00 89.19 80 THR A C 1
ATOM 586 O O . THR A 1 80 ? -11.333 3.160 7.767 1.00 89.19 80 THR A O 1
ATOM 589 N N . TRP A 1 81 ? -12.317 2.241 9.563 1.00 92.06 81 TRP A N 1
ATOM 590 C CA . TRP A 1 81 ? -11.103 1.577 10.059 1.00 92.06 81 TRP A CA 1
ATOM 591 C C . TRP A 1 81 ? -10.531 0.577 9.048 1.00 92.06 81 TRP A C 1
ATOM 593 O O . TRP A 1 81 ? -9.317 0.400 8.987 1.00 92.06 81 TRP A O 1
ATOM 603 N N . TRP A 1 82 ? -11.359 -0.007 8.178 1.00 93.62 82 TRP A N 1
ATOM 604 C CA . TRP A 1 82 ? -10.885 -0.878 7.096 1.00 93.62 82 TRP A CA 1
ATOM 605 C C . TRP A 1 82 ? -9.959 -0.167 6.100 1.00 93.62 82 TRP A C 1
ATOM 607 O O . TRP A 1 82 ? -9.115 -0.813 5.470 1.00 93.62 82 TRP A O 1
ATOM 617 N N . ALA A 1 83 ? -10.022 1.167 6.018 1.00 92.06 83 ALA A N 1
ATOM 618 C CA . ALA A 1 83 ? -9.068 1.960 5.252 1.00 92.06 83 ALA A CA 1
ATOM 619 C C . ALA A 1 83 ? -7.648 1.930 5.849 1.00 92.06 83 ALA A C 1
ATOM 621 O O . ALA A 1 83 ? -6.704 2.277 5.152 1.00 92.06 83 ALA A O 1
ATOM 622 N N . LEU A 1 84 ? -7.451 1.491 7.097 1.00 93.12 84 LEU A N 1
ATOM 623 C CA . LEU A 1 84 ? -6.112 1.231 7.642 1.00 93.12 84 LEU A CA 1
ATOM 624 C C . LEU A 1 84 ? -5.442 0.035 6.952 1.00 93.12 84 LEU A C 1
ATOM 626 O O . LEU A 1 84 ? -4.215 -0.027 6.893 1.00 93.12 84 LEU A O 1
ATOM 630 N N . VAL A 1 85 ? -6.233 -0.901 6.420 1.00 95.12 85 VAL A N 1
ATOM 631 C CA . VAL A 1 85 ? -5.732 -2.142 5.826 1.00 95.12 85 VAL A CA 1
ATOM 632 C C . VAL A 1 85 ? -5.679 -2.037 4.307 1.00 95.12 85 VAL A C 1
ATOM 634 O O . VAL A 1 85 ? -4.595 -2.075 3.728 1.00 95.12 85 VAL A O 1
ATOM 637 N N . PHE A 1 86 ? -6.832 -1.874 3.652 1.00 92.19 86 PHE A N 1
ATOM 638 C CA . PHE A 1 86 ? -6.965 -2.077 2.203 1.00 92.19 86 PHE A CA 1
ATOM 639 C C . PHE A 1 86 ? -5.996 -1.229 1.345 1.00 92.19 86 PHE A C 1
ATOM 641 O O . PHE A 1 86 ? -5.248 -1.802 0.551 1.00 92.19 86 PHE A O 1
ATOM 648 N N . PRO A 1 87 ? -5.907 0.102 1.519 1.00 94.00 87 PRO A N 1
ATOM 649 C CA . PRO A 1 87 ? -4.963 0.933 0.772 1.00 94.00 87 PRO A CA 1
ATOM 650 C C . PRO A 1 87 ? -3.495 0.572 1.033 1.00 94.00 87 PRO A C 1
ATOM 652 O O . PRO A 1 87 ? -2.664 0.620 0.126 1.00 94.00 87 PRO A O 1
ATOM 655 N N . ASN A 1 88 ? -3.163 0.184 2.266 1.00 95.88 88 ASN A N 1
ATOM 656 C CA . ASN A 1 88 ? -1.794 -0.149 2.649 1.00 95.88 88 ASN A CA 1
ATOM 657 C C . ASN A 1 88 ? -1.366 -1.543 2.164 1.00 95.88 88 ASN A C 1
ATOM 659 O O . ASN A 1 88 ? -0.171 -1.761 1.974 1.00 95.88 88 ASN A O 1
ATOM 663 N N . VAL A 1 89 ? -2.302 -2.460 1.882 1.00 95.94 89 VAL A N 1
ATOM 664 C CA . VAL A 1 89 ? -1.988 -3.707 1.155 1.00 95.94 89 VAL A CA 1
ATOM 665 C C . VAL A 1 89 ? -1.387 -3.379 -0.211 1.00 95.94 89 VAL A C 1
ATOM 667 O O . VAL A 1 89 ? -0.371 -3.964 -0.588 1.00 95.94 89 VAL A O 1
ATOM 670 N N . GLY A 1 90 ? -1.949 -2.388 -0.913 1.00 95.56 90 GLY A N 1
ATOM 671 C CA . GLY A 1 90 ? -1.366 -1.866 -2.150 1.00 95.56 90 GLY A CA 1
ATOM 672 C C . GLY A 1 90 ? 0.080 -1.410 -1.945 1.00 95.56 90 GLY A C 1
ATOM 673 O O . GLY A 1 90 ? 0.961 -1.793 -2.713 1.00 95.56 90 GLY A O 1
ATOM 674 N N . LEU A 1 91 ? 0.356 -0.658 -0.872 1.00 96.94 91 LEU A N 1
ATOM 675 C CA . LEU A 1 91 ? 1.709 -0.191 -0.543 1.00 96.94 91 LEU A CA 1
ATOM 676 C C . LEU A 1 91 ? 2.680 -1.340 -0.224 1.00 96.94 91 LEU A C 1
ATOM 678 O O . LEU A 1 91 ? 3.837 -1.297 -0.650 1.00 96.94 91 LEU A O 1
ATOM 682 N N . ALA A 1 92 ? 2.231 -2.376 0.485 1.00 97.56 92 ALA A N 1
ATOM 683 C CA . ALA A 1 92 ? 3.040 -3.562 0.759 1.00 97.56 92 ALA A CA 1
ATOM 684 C C . ALA A 1 92 ? 3.410 -4.299 -0.538 1.00 97.56 92 ALA A C 1
ATOM 686 O O . ALA A 1 92 ? 4.590 -4.568 -0.780 1.00 97.56 92 ALA A O 1
ATOM 687 N N . LEU A 1 93 ? 2.430 -4.539 -1.416 1.00 96.62 93 LEU A N 1
ATOM 688 C CA . LEU A 1 93 ? 2.653 -5.163 -2.724 1.00 96.62 93 LEU A CA 1
ATOM 689 C C . LEU A 1 93 ? 3.585 -4.327 -3.606 1.00 96.62 93 LEU A C 1
ATOM 691 O O . LEU A 1 93 ? 4.534 -4.869 -4.179 1.00 96.62 93 LEU A O 1
ATOM 695 N N . ALA A 1 94 ? 3.359 -3.013 -3.679 1.00 96.88 94 ALA A N 1
ATOM 696 C CA . ALA A 1 94 ? 4.213 -2.092 -4.421 1.00 96.88 94 ALA A CA 1
ATOM 697 C C . ALA A 1 94 ? 5.654 -2.137 -3.900 1.00 96.88 94 ALA A C 1
ATOM 699 O O . ALA A 1 94 ? 6.584 -2.291 -4.686 1.00 96.88 94 ALA A O 1
ATOM 700 N N . SER A 1 95 ? 5.845 -2.114 -2.579 1.00 97.81 95 SER A N 1
ATOM 701 C CA . SER A 1 95 ? 7.172 -2.196 -1.958 1.00 97.81 95 SER A CA 1
ATOM 702 C C . SER A 1 95 ? 7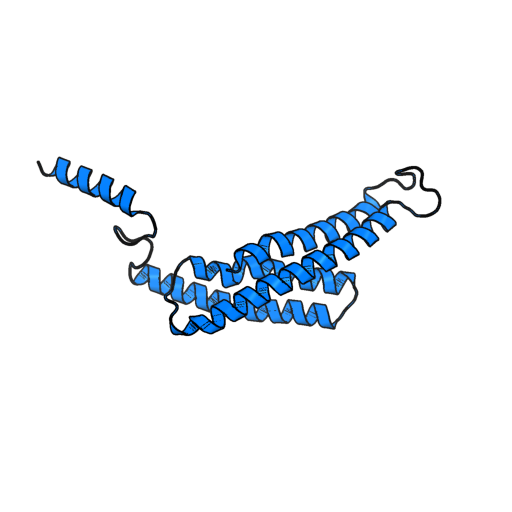.874 -3.514 -2.287 1.00 97.81 95 SER A C 1
ATOM 704 O O . SER A 1 95 ? 9.031 -3.512 -2.703 1.00 97.81 95 SER A O 1
ATOM 706 N N . ILE A 1 96 ? 7.178 -4.650 -2.199 1.00 97.06 96 ILE A N 1
ATOM 707 C CA . ILE A 1 96 ? 7.743 -5.954 -2.578 1.00 97.06 96 ILE A CA 1
ATOM 708 C C . ILE A 1 96 ? 8.126 -5.970 -4.066 1.00 97.06 96 ILE A C 1
ATOM 710 O O . ILE A 1 96 ? 9.214 -6.436 -4.417 1.00 97.06 96 ILE A O 1
ATOM 714 N N . ASN A 1 97 ? 7.271 -5.443 -4.946 1.00 95.69 97 ASN A N 1
ATOM 715 C CA . ASN A 1 97 ? 7.524 -5.388 -6.388 1.00 95.69 97 ASN A CA 1
ATOM 716 C C . ASN A 1 97 ? 8.690 -4.461 -6.746 1.00 95.69 97 ASN A C 1
ATOM 718 O O . ASN A 1 97 ? 9.538 -4.837 -7.560 1.00 95.69 97 ASN A O 1
ATOM 722 N N . VAL A 1 98 ? 8.785 -3.297 -6.109 1.00 97.00 98 VAL A N 1
ATOM 723 C CA . VAL A 1 98 ? 9.927 -2.385 -6.233 1.00 97.00 98 VAL A CA 1
ATOM 724 C C . VAL A 1 98 ? 11.201 -3.071 -5.746 1.00 97.00 98 VAL A C 1
ATOM 726 O O . VAL A 1 98 ? 12.194 -3.105 -6.470 1.00 97.00 98 VAL A O 1
ATOM 729 N N . GLY A 1 99 ? 11.170 -3.714 -4.577 1.00 96.88 99 GLY A N 1
ATOM 730 C CA . GLY A 1 99 ? 12.318 -4.440 -4.035 1.00 96.88 99 GLY A CA 1
ATOM 731 C C . GLY A 1 99 ? 12.784 -5.589 -4.933 1.00 96.88 99 GLY A C 1
ATOM 732 O O . GLY A 1 99 ? 13.985 -5.813 -5.076 1.00 96.88 99 GLY A O 1
ATOM 733 N N . LYS A 1 100 ? 11.858 -6.307 -5.582 1.00 95.75 100 LYS A N 1
ATOM 734 C CA . LYS A 1 100 ? 12.184 -7.307 -6.615 1.00 95.75 100 LYS A CA 1
ATOM 735 C C . LYS A 1 100 ? 12.820 -6.664 -7.846 1.00 95.75 100 LYS A C 1
ATOM 737 O O . LYS A 1 100 ? 13.815 -7.179 -8.334 1.00 95.75 100 LYS A O 1
ATOM 742 N N . THR A 1 101 ? 12.266 -5.552 -8.317 1.00 94.62 101 THR A N 1
ATOM 743 C CA . THR A 1 101 ? 12.711 -4.867 -9.541 1.00 94.62 101 THR A CA 1
ATOM 744 C C . THR A 1 101 ? 14.090 -4.232 -9.387 1.00 94.62 101 THR A C 1
ATOM 746 O O . THR A 1 101 ? 14.897 -4.314 -10.301 1.00 94.62 101 THR A O 1
ATOM 749 N N . LEU A 1 102 ? 14.389 -3.675 -8.213 1.00 95.19 102 LEU A N 1
ATOM 750 C CA . LEU A 1 102 ? 15.697 -3.104 -7.884 1.00 95.19 102 LEU A CA 1
ATOM 751 C C . LEU A 1 102 ? 16.691 -4.125 -7.314 1.00 95.19 102 LEU A C 1
ATOM 753 O O . LEU A 1 102 ? 17.770 -3.746 -6.871 1.00 95.19 102 LEU A O 1
ATOM 757 N N . SER A 1 103 ? 16.315 -5.405 -7.221 1.00 96.31 103 SER A N 1
ATO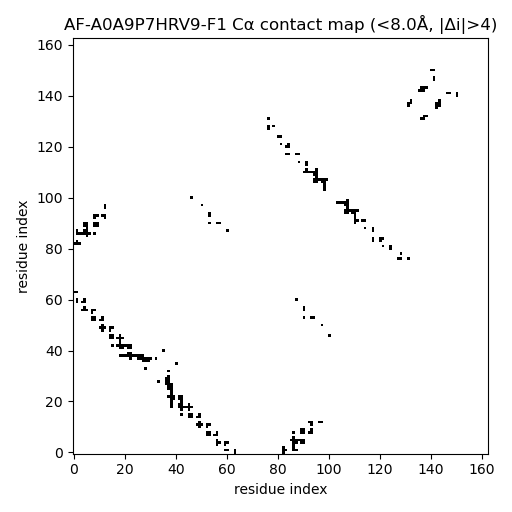M 758 C CA . SER A 1 103 ? 17.101 -6.440 -6.533 1.00 96.31 103 SER A CA 1
ATOM 759 C C . SER A 1 103 ? 17.503 -6.081 -5.088 1.00 96.31 103 SER A C 1
ATOM 761 O O . SER A 1 103 ? 18.420 -6.670 -4.520 1.00 96.31 103 SER A O 1
ATOM 763 N N . SER A 1 104 ? 16.767 -5.175 -4.436 1.00 97.56 104 SER A N 1
ATOM 764 C CA . SER A 1 104 ? 17.076 -4.667 -3.097 1.00 97.56 104 SER A CA 1
ATOM 765 C C . SER A 1 104 ? 16.484 -5.557 -2.007 1.00 97.56 104 SER A C 1
ATOM 767 O O . SER A 1 104 ? 15.264 -5.677 -1.870 1.00 97.56 104 SER A O 1
ATOM 769 N N . ARG A 1 105 ? 17.344 -6.175 -1.188 1.00 96.81 105 ARG A N 1
ATOM 770 C CA . ARG A 1 105 ? 16.909 -6.970 -0.026 1.00 96.81 105 ARG A CA 1
ATOM 771 C C . ARG A 1 105 ? 16.199 -6.104 1.019 1.00 96.81 105 ARG A C 1
ATOM 773 O O . ARG A 1 105 ? 15.180 -6.534 1.549 1.00 96.81 105 ARG A O 1
ATOM 780 N N . GLY A 1 106 ? 16.690 -4.890 1.273 1.00 97.44 106 GLY A N 1
ATOM 781 C CA . GLY A 1 106 ? 16.118 -3.986 2.277 1.00 97.44 106 GLY A CA 1
ATOM 782 C C . GLY A 1 106 ? 14.666 -3.611 1.977 1.00 97.44 106 GLY A C 1
ATOM 783 O O . GLY A 1 106 ? 13.806 -3.735 2.844 1.00 97.44 106 GLY A O 1
ATOM 784 N N . ILE A 1 107 ? 14.362 -3.257 0.725 1.00 97.12 107 ILE A N 1
ATOM 785 C CA . ILE A 1 107 ? 12.994 -2.888 0.325 1.00 97.12 107 ILE A CA 1
ATOM 786 C C . ILE A 1 107 ? 12.048 -4.101 0.388 1.00 97.12 107 ILE A C 1
ATOM 788 O O . ILE A 1 107 ? 10.895 -3.965 0.798 1.00 97.12 107 ILE A O 1
ATOM 792 N N . LYS A 1 108 ? 12.529 -5.307 0.048 1.00 97.12 108 LYS A N 1
ATOM 793 C CA . LYS A 1 108 ? 11.738 -6.542 0.210 1.00 97.12 108 LYS A CA 1
ATOM 794 C C . LYS A 1 108 ? 11.386 -6.781 1.679 1.00 97.12 108 LYS A C 1
ATOM 796 O O . LYS A 1 108 ? 10.231 -7.062 1.977 1.00 97.12 108 LYS A O 1
ATOM 801 N N . ILE A 1 109 ? 12.360 -6.631 2.584 1.00 97.38 109 ILE A N 1
ATOM 802 C CA . ILE A 1 109 ? 12.138 -6.762 4.032 1.00 97.38 109 ILE A CA 1
ATOM 803 C C . ILE A 1 109 ? 11.123 -5.721 4.511 1.00 97.38 109 ILE A C 1
ATOM 805 O O . ILE A 1 109 ? 10.204 -6.080 5.239 1.00 97.38 109 ILE A O 1
ATOM 809 N N . PHE A 1 110 ? 11.237 -4.468 4.061 1.00 97.06 110 PHE A N 1
ATOM 810 C CA . PHE A 1 110 ? 10.272 -3.416 4.385 1.00 97.06 110 PHE A CA 1
ATOM 811 C C . PHE A 1 110 ? 8.841 -3.792 3.968 1.00 97.06 110 PHE A C 1
ATOM 813 O O . PHE A 1 110 ? 7.928 -3.734 4.790 1.00 97.06 110 PHE A O 1
ATOM 820 N N . GLY A 1 111 ? 8.641 -4.246 2.727 1.00 97.00 111 GLY A N 1
ATOM 821 C CA . GLY A 1 111 ? 7.325 -4.688 2.254 1.00 97.00 111 GLY A CA 1
ATO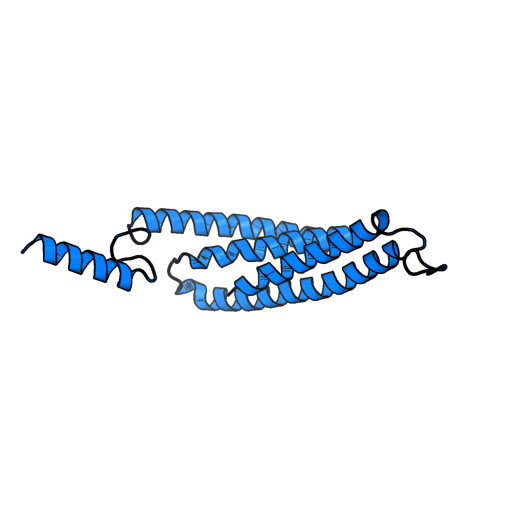M 822 C C . GLY A 1 111 ? 6.771 -5.894 3.029 1.00 97.00 111 GLY A C 1
ATOM 823 O O . GLY A 1 111 ? 5.584 -5.926 3.365 1.00 97.00 111 GLY A O 1
ATOM 824 N N . SER A 1 112 ? 7.627 -6.856 3.385 1.00 97.31 112 SER A N 1
ATOM 825 C CA . SER A 1 112 ? 7.241 -7.994 4.230 1.00 97.31 112 SER A CA 1
ATOM 826 C C . SER A 1 112 ? 6.859 -7.563 5.648 1.00 97.31 112 SER A C 1
ATOM 828 O O . SER A 1 112 ? 5.829 -7.996 6.160 1.00 97.31 112 SER A O 1
ATOM 830 N N . ALA A 1 113 ? 7.637 -6.679 6.276 1.00 97.75 113 ALA A N 1
ATOM 831 C CA . ALA A 1 113 ? 7.339 -6.153 7.606 1.00 97.75 113 ALA A CA 1
ATOM 832 C C . ALA A 1 113 ? 6.014 -5.377 7.617 1.00 97.75 113 ALA A C 1
ATOM 834 O O . ALA A 1 113 ? 5.179 -5.591 8.497 1.00 97.75 113 ALA A O 1
ATOM 835 N N . LEU A 1 114 ? 5.775 -4.546 6.595 1.00 96.94 114 LEU A N 1
ATOM 836 C CA . LEU A 1 114 ? 4.502 -3.849 6.419 1.00 96.94 114 LEU A CA 1
ATOM 837 C C . LEU A 1 114 ? 3.330 -4.836 6.305 1.00 96.94 114 LEU A C 1
ATOM 839 O O . LEU A 1 114 ? 2.282 -4.612 6.901 1.00 96.94 114 LEU A O 1
ATOM 843 N N . THR A 1 115 ? 3.518 -5.962 5.612 1.00 97.56 115 THR A N 1
ATOM 844 C CA . THR A 1 115 ? 2.497 -7.019 5.508 1.00 97.56 115 THR A CA 1
ATOM 845 C C . THR A 1 115 ? 2.152 -7.614 6.875 1.00 97.56 115 THR A C 1
ATOM 847 O O . THR A 1 115 ? 0.974 -7.756 7.193 1.00 97.56 115 THR A O 1
ATOM 850 N N . VAL A 1 116 ? 3.151 -7.908 7.716 1.00 98.12 116 VAL A N 1
ATOM 851 C CA . VAL A 1 116 ? 2.918 -8.430 9.077 1.00 98.12 116 VAL A CA 1
ATOM 852 C C . VAL A 1 116 ? 2.113 -7.435 9.915 1.00 98.12 116 VAL A C 1
ATOM 854 O O . VAL A 1 116 ? 1.139 -7.821 10.561 1.00 98.12 116 VAL A O 1
ATOM 857 N N . VAL A 1 117 ? 2.461 -6.145 9.858 1.00 96.50 117 VAL A N 1
ATOM 858 C CA . VAL A 1 117 ? 1.702 -5.086 10.544 1.00 96.50 117 VAL A CA 1
ATOM 859 C C . VAL A 1 117 ? 0.254 -5.049 10.054 1.00 96.50 117 VAL A C 1
ATOM 861 O O . VAL A 1 117 ? -0.665 -4.975 10.867 1.00 96.50 117 VAL A O 1
ATOM 864 N N . LEU A 1 118 ? 0.027 -5.154 8.744 1.00 97.31 118 LEU A N 1
ATOM 865 C CA . LEU A 1 118 ? -1.322 -5.140 8.175 1.00 97.31 118 LEU A CA 1
ATOM 866 C C . LEU A 1 118 ? -2.162 -6.336 8.607 1.00 97.31 118 LEU A C 1
ATOM 868 O O . LEU A 1 118 ? -3.349 -6.158 8.863 1.00 97.31 118 LEU A O 1
ATOM 872 N N . VAL A 1 119 ? -1.566 -7.520 8.740 1.00 98.00 119 VAL A N 1
ATOM 873 C CA . VAL A 1 119 ? -2.261 -8.703 9.270 1.00 98.00 119 VAL A CA 1
ATOM 874 C C . VAL A 1 119 ? -2.705 -8.468 10.716 1.00 98.00 119 VAL A C 1
ATOM 876 O O . VAL A 1 119 ? -3.851 -8.754 11.061 1.00 98.00 119 VAL A O 1
ATOM 879 N N . ILE A 1 120 ? -1.847 -7.881 11.554 1.00 97.75 120 ILE A N 1
ATOM 880 C CA . ILE A 1 120 ? -2.202 -7.535 12.941 1.00 97.75 120 ILE A CA 1
ATOM 881 C C . ILE A 1 120 ? -3.358 -6.524 12.963 1.00 97.75 120 ILE A C 1
ATOM 883 O O . ILE A 1 120 ? -4.355 -6.731 13.657 1.00 97.75 120 ILE A O 1
ATOM 887 N N . VAL A 1 121 ? -3.259 -5.450 12.173 1.00 95.62 121 VAL A N 1
ATOM 888 C CA . VAL A 1 121 ? -4.312 -4.424 12.076 1.00 95.62 121 VAL A CA 1
ATOM 889 C C . VAL A 1 121 ? -5.614 -5.012 11.527 1.00 95.62 121 VAL A C 1
ATOM 891 O O . VAL A 1 121 ? -6.690 -4.637 11.991 1.00 95.62 121 VAL A O 1
ATOM 894 N N . TRP A 1 122 ? -5.537 -5.961 10.593 1.00 97.69 122 TRP A N 1
ATOM 895 C CA . TRP A 1 122 ? -6.694 -6.678 10.062 1.00 97.69 122 TRP A CA 1
ATOM 896 C C . TRP A 1 122 ? -7.424 -7.454 11.159 1.00 97.69 122 TRP A C 1
ATOM 898 O O . TRP A 1 122 ? -8.637 -7.301 11.286 1.00 97.69 122 TRP A O 1
ATOM 908 N N . PHE A 1 123 ? -6.707 -8.205 12.004 1.00 98.06 123 PHE A N 1
ATOM 909 C CA . PHE A 1 123 ? -7.323 -8.922 13.128 1.00 98.06 123 PHE A CA 1
ATOM 910 C C . PHE A 1 123 ? -7.981 -7.973 14.132 1.00 98.06 123 PHE A C 1
ATOM 912 O O . PHE A 1 123 ? -9.084 -8.253 14.604 1.00 98.06 123 PHE A O 1
ATOM 919 N N . ILE A 1 124 ? -7.350 -6.831 14.419 1.00 95.44 124 ILE A N 1
ATOM 920 C CA . ILE A 1 124 ? -7.945 -5.789 15.267 1.00 95.44 124 ILE A CA 1
ATOM 921 C C . ILE A 1 124 ? -9.245 -5.280 14.629 1.00 95.44 124 ILE A C 1
ATOM 923 O O . ILE A 1 124 ? -10.290 -5.295 15.276 1.00 95.44 124 ILE A O 1
ATOM 927 N N . CYS A 1 125 ? -9.216 -4.886 13.353 1.00 95.44 125 CYS A N 1
ATOM 928 C CA . CYS A 1 125 ? -10.408 -4.402 12.653 1.00 95.44 125 CYS A CA 1
ATOM 929 C C . CYS A 1 125 ? -11.522 -5.455 12.644 1.00 95.44 125 CYS A C 1
ATOM 931 O O . CYS A 1 125 ? -12.665 -5.128 12.952 1.00 95.44 125 CYS A O 1
ATOM 933 N N . ALA A 1 126 ? -11.193 -6.717 12.360 1.00 96.19 126 ALA A N 1
ATOM 934 C CA . ALA A 1 126 ? -12.146 -7.820 12.352 1.00 96.19 126 ALA A CA 1
ATOM 935 C C . ALA A 1 126 ? -12.787 -8.039 13.733 1.00 96.19 126 ALA A C 1
ATOM 937 O O . ALA A 1 126 ? -14.009 -8.143 13.827 1.00 96.19 126 ALA A O 1
ATOM 938 N N . ALA A 1 127 ? -11.999 -8.040 14.812 1.00 95.88 127 ALA A N 1
ATOM 939 C CA . ALA A 1 127 ? -12.511 -8.219 16.171 1.00 95.88 127 ALA A CA 1
ATOM 940 C C . ALA A 1 127 ? -13.480 -7.097 16.584 1.00 95.88 127 ALA A C 1
ATOM 942 O O . ALA A 1 127 ? -14.553 -7.368 17.131 1.00 95.88 127 ALA A O 1
ATOM 943 N N . PHE A 1 128 ? -13.137 -5.837 16.296 1.00 93.75 128 PHE A N 1
ATOM 944 C CA . PHE A 1 128 ? -14.021 -4.703 16.582 1.00 93.75 128 PHE A CA 1
ATOM 945 C C . PHE A 1 128 ? -15.263 -4.691 15.685 1.00 93.75 128 PHE A C 1
ATOM 947 O O . PHE A 1 128 ? -16.347 -4.376 16.174 1.00 93.75 128 PHE A O 1
ATOM 954 N N . HIS A 1 129 ? -15.136 -5.109 14.424 1.00 93.88 129 HIS A N 1
ATOM 955 C CA . HIS A 1 129 ? -16.273 -5.264 13.520 1.00 93.88 129 HIS A CA 1
ATOM 956 C C . HIS A 1 129 ? -17.265 -6.302 14.056 1.00 93.88 129 HIS A C 1
ATOM 958 O O . HIS A 1 129 ? -18.444 -5.996 14.217 1.00 93.88 129 HIS A O 1
ATOM 964 N N . ILE A 1 130 ? -16.786 -7.493 14.429 1.00 94.19 130 ILE A N 1
ATOM 965 C CA . ILE A 1 130 ? -17.623 -8.547 15.022 1.00 94.19 130 ILE A CA 1
ATOM 966 C C . ILE A 1 130 ? -18.304 -8.035 16.297 1.00 94.19 130 ILE A C 1
ATOM 968 O O . ILE A 1 130 ? -19.512 -8.195 16.464 1.00 94.19 130 ILE A O 1
ATOM 972 N N . ARG A 1 131 ? -17.558 -7.358 17.181 1.00 92.19 131 ARG A N 1
ATOM 973 C CA . ARG A 1 131 ? -18.115 -6.767 18.407 1.00 92.19 131 ARG A CA 1
ATOM 974 C C . ARG A 1 131 ? -19.215 -5.743 18.115 1.00 92.19 131 ARG A C 1
ATOM 976 O O . ARG A 1 131 ? -20.220 -5.744 18.822 1.00 92.19 131 ARG A O 1
ATOM 983 N N . ALA A 1 132 ? -19.030 -4.881 17.118 1.00 88.94 132 ALA A N 1
ATOM 984 C CA . ALA A 1 132 ? -20.005 -3.860 16.741 1.00 88.94 132 ALA A CA 1
ATOM 985 C C . ALA A 1 132 ? -21.288 -4.473 16.155 1.00 88.94 132 ALA A C 1
ATOM 987 O O . ALA A 1 132 ? -22.385 -4.045 16.510 1.00 88.94 132 ALA A O 1
ATOM 988 N N . VAL A 1 133 ? -21.168 -5.536 15.354 1.00 89.25 133 VAL A N 1
ATOM 989 C CA . VAL A 1 133 ? -22.324 -6.296 14.846 1.00 89.25 133 VAL A CA 1
ATOM 990 C C . VAL A 1 133 ? -23.086 -6.968 15.993 1.00 89.25 133 VAL A C 1
ATOM 992 O O . VAL A 1 133 ? -24.302 -6.821 16.090 1.00 89.25 133 VAL A O 1
ATOM 995 N N . ILE A 1 134 ? -22.391 -7.639 16.922 1.00 90.50 134 ILE A N 1
ATOM 996 C CA . ILE A 1 134 ? -23.030 -8.291 18.084 1.00 90.50 134 ILE A CA 1
ATOM 997 C C . ILE A 1 134 ? -23.765 -7.268 18.964 1.00 90.50 134 ILE A C 1
ATOM 999 O O . ILE A 1 134 ? -24.855 -7.543 19.464 1.00 90.50 134 ILE A O 1
ATOM 1003 N N . ARG A 1 135 ? -23.186 -6.076 19.146 1.00 86.00 135 ARG A N 1
ATOM 1004 C CA . ARG A 1 135 ? -23.789 -4.982 19.924 1.00 86.00 135 ARG A CA 1
ATOM 1005 C C . ARG A 1 135 ? -24.914 -4.249 19.202 1.00 86.00 135 ARG A C 1
ATOM 1007 O O . ARG A 1 135 ? -25.539 -3.387 19.817 1.00 86.00 135 ARG A O 1
ATOM 1014 N N . LYS A 1 136 ? -25.201 -4.605 17.943 1.00 82.38 136 LYS A N 1
ATOM 1015 C CA . LYS A 1 136 ? -26.162 -3.900 17.087 1.00 82.38 136 LYS A CA 1
ATOM 1016 C C . LYS A 1 136 ? -25.804 -2.415 16.939 1.00 82.38 136 LYS A C 1
ATOM 1018 O O . LYS A 1 136 ? -26.686 -1.565 16.894 1.00 82.38 136 LYS A O 1
ATOM 1023 N N . ASP A 1 137 ? -24.507 -2.109 16.919 1.00 74.88 137 ASP A N 1
ATOM 1024 C CA . ASP A 1 137 ? -23.981 -0.775 16.602 1.00 74.88 137 ASP A CA 1
ATOM 1025 C C . ASP A 1 137 ? -23.747 -0.610 15.089 1.00 74.88 137 ASP A C 1
ATOM 1027 O O . ASP A 1 137 ? -23.577 0.503 14.610 1.00 74.88 137 ASP A O 1
ATOM 1031 N N . LEU A 1 138 ? -23.769 -1.718 14.341 1.00 74.25 138 LEU A N 1
ATOM 1032 C CA . LEU A 1 138 ? -23.750 -1.786 12.879 1.00 74.25 138 LEU A CA 1
ATOM 1033 C C . LEU A 1 138 ? -24.845 -2.745 12.402 1.00 74.25 138 LEU A C 1
ATOM 1035 O O . LEU A 1 138 ? -25.113 -3.745 13.077 1.00 74.25 138 LEU A O 1
ATOM 1039 N N . LEU A 1 139 ? -25.422 -2.472 11.230 1.00 73.12 139 LEU A N 1
ATOM 1040 C CA . LEU A 1 139 ? -26.478 -3.256 10.577 1.00 73.12 139 LEU A CA 1
ATOM 1041 C C . LEU A 1 139 ? -27.748 -3.390 11.431 1.00 73.12 139 LEU A C 1
ATOM 1043 O O . LEU A 1 139 ? -28.439 -4.411 11.404 1.00 73.12 139 LEU A O 1
ATOM 1047 N N . ALA A 1 140 ? -28.043 -2.355 12.218 1.00 69.38 140 ALA A N 1
ATOM 1048 C CA . ALA A 1 140 ? -29.211 -2.279 13.082 1.00 69.38 140 ALA A CA 1
ATOM 1049 C C . ALA A 1 140 ? -30.113 -1.112 12.670 1.00 69.38 140 ALA A C 1
ATOM 1051 O O . ALA A 1 140 ? -29.637 -0.029 12.327 1.00 69.38 140 ALA A O 1
ATOM 1052 N N . VAL A 1 141 ? -31.430 -1.336 12.737 1.00 62.38 141 VAL A N 1
ATOM 1053 C CA . VAL A 1 141 ? -32.450 -0.326 12.414 1.00 62.38 141 VAL A CA 1
ATOM 1054 C C . VAL A 1 141 ? -32.182 0.942 13.230 1.00 62.38 141 VAL A C 1
ATOM 1056 O O . VAL A 1 141 ? -32.051 0.870 14.451 1.00 62.38 141 VAL A O 1
ATOM 1059 N N . GLY A 1 142 ? -32.065 2.091 12.560 1.00 63.03 142 GLY A N 1
ATOM 1060 C CA . GLY A 1 142 ? -31.810 3.377 13.222 1.00 63.03 142 GLY A CA 1
ATOM 1061 C C . GLY A 1 142 ? -30.346 3.733 13.514 1.00 63.03 142 GLY A C 1
ATOM 1062 O O . GLY A 1 142 ? -30.112 4.842 13.979 1.00 63.03 142 GLY A O 1
ATOM 1063 N N . LYS A 1 143 ? -29.369 2.841 13.282 1.00 62.41 143 LYS A N 1
ATOM 1064 C CA . LYS A 1 143 ? -27.972 3.047 13.730 1.00 62.41 143 LYS A CA 1
ATOM 1065 C C . LYS A 1 143 ? -26.893 3.034 12.643 1.00 62.41 143 LYS A C 1
ATOM 1067 O O . LYS A 1 143 ? -25.749 3.365 12.944 1.00 62.41 143 LYS A O 1
ATOM 1072 N N . ASP A 1 144 ? -27.221 2.665 11.408 1.00 64.44 144 ASP A N 1
ATOM 1073 C CA . ASP A 1 144 ? -26.247 2.731 10.314 1.00 64.44 144 ASP A CA 1
ATOM 1074 C C . ASP A 1 144 ? -25.954 4.187 9.899 1.00 64.44 144 ASP A C 1
ATOM 1076 O O . ASP A 1 144 ? -26.783 5.088 10.039 1.00 64.44 144 ASP A O 1
ATOM 1080 N N . LEU A 1 145 ? -24.750 4.425 9.378 1.00 58.75 145 LEU A N 1
ATOM 1081 C CA . LEU A 1 145 ? -24.363 5.724 8.823 1.00 58.75 145 LEU A CA 1
ATOM 1082 C C . LEU A 1 145 ? -25.198 6.006 7.557 1.00 58.75 145 LEU A C 1
ATOM 1084 O O . LEU A 1 145 ? -25.328 5.133 6.702 1.00 58.75 145 LEU A O 1
ATOM 1088 N N . ASP A 1 146 ? -25.758 7.214 7.448 1.00 58.53 146 ASP A N 1
ATOM 1089 C CA . ASP A 1 146 ? -26.555 7.715 6.310 1.00 58.53 146 ASP A CA 1
ATOM 1090 C C . ASP A 1 146 ? -27.913 7.023 6.033 1.00 58.53 146 ASP A C 1
ATOM 1092 O O . ASP A 1 146 ? -28.545 7.285 5.007 1.00 58.53 146 ASP A O 1
ATOM 1096 N N . VAL A 1 147 ? -28.450 6.207 6.953 1.00 57.31 147 VAL A N 1
ATOM 1097 C CA . VAL A 1 147 ? -29.830 5.666 6.838 1.00 57.31 147 VAL A CA 1
ATOM 1098 C C . VAL A 1 147 ? -30.907 6.561 7.450 1.00 57.31 147 VAL A C 1
ATOM 1100 O O . VAL A 1 147 ? -32.075 6.184 7.414 1.00 57.31 147 VAL A O 1
ATOM 1103 N N . GLU A 1 148 ? -30.587 7.756 7.956 1.00 57.75 148 GLU A N 1
ATOM 1104 C CA . GLU A 1 148 ? -31.588 8.699 8.495 1.00 57.7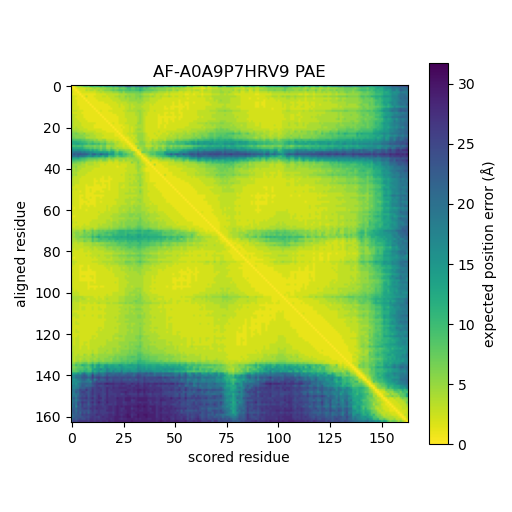5 148 GLU A CA 1
ATOM 1105 C C . GLU A 1 148 ? -32.770 8.903 7.529 1.00 57.75 148 GLU A C 1
ATOM 1107 O O . GLU A 1 148 ? -33.929 8.929 7.939 1.00 57.75 148 GLU A O 1
ATOM 1112 N N . TYR A 1 149 ? -32.478 8.998 6.227 1.00 58.97 149 TYR A N 1
ATOM 1113 C CA . TYR A 1 149 ? -33.487 9.198 5.187 1.00 58.97 149 TYR A CA 1
ATOM 1114 C C . TYR A 1 149 ? -34.338 7.941 4.933 1.00 58.97 149 TYR A C 1
ATOM 1116 O O . TYR A 1 149 ? -35.540 8.041 4.687 1.00 58.97 149 TYR A O 1
ATOM 1124 N N . VAL A 1 150 ? -33.729 6.754 5.026 1.00 60.47 150 VAL A N 1
ATOM 1125 C CA . VAL A 1 150 ?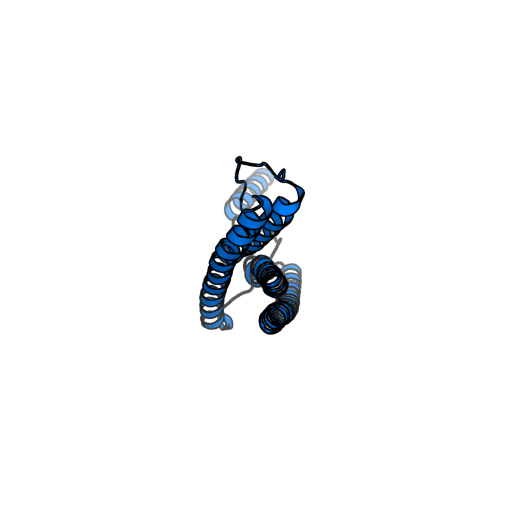 -34.398 5.454 4.838 1.00 60.47 150 VAL A CA 1
ATOM 1126 C C . VAL A 1 150 ? -35.260 5.110 6.053 1.00 60.47 150 VAL A C 1
ATOM 1128 O O . VAL A 1 150 ? -36.421 4.736 5.889 1.00 60.47 150 VAL A O 1
ATOM 1131 N N . ASN A 1 151 ? -34.731 5.305 7.264 1.00 62.50 151 ASN A N 1
ATOM 1132 C CA . ASN A 1 151 ? -35.470 5.108 8.510 1.00 62.50 151 ASN A CA 1
ATOM 1133 C C . ASN A 1 151 ? -36.672 6.052 8.572 1.00 62.50 151 ASN A C 1
ATOM 1135 O O . ASN A 1 151 ? -37.775 5.579 8.812 1.00 62.50 151 ASN A O 1
ATOM 1139 N N . LYS A 1 152 ? -36.518 7.333 8.191 1.00 63.31 152 LYS A N 1
ATOM 1140 C CA . LYS A 1 152 ? -37.657 8.264 8.081 1.00 63.31 152 LYS A CA 1
ATOM 1141 C C . LYS A 1 152 ? -38.787 7.730 7.204 1.00 63.31 152 LYS A C 1
ATOM 1143 O O . LYS A 1 152 ? -39.950 7.828 7.575 1.00 63.31 152 LYS A O 1
ATOM 1148 N N . GLN A 1 153 ? -38.475 7.185 6.028 1.00 62.72 153 GLN A N 1
ATOM 1149 C CA . GLN A 1 153 ? -39.506 6.636 5.141 1.00 62.72 153 GLN A CA 1
ATOM 1150 C C . GLN A 1 153 ? -40.153 5.366 5.702 1.00 62.72 153 GLN A C 1
ATOM 1152 O O . GLN A 1 153 ? -41.340 5.130 5.462 1.00 62.72 153 GLN A O 1
ATOM 1157 N N . HIS A 1 154 ? -39.384 4.549 6.418 1.00 63.62 154 HIS A N 1
ATOM 1158 C CA . HIS A 1 154 ? -39.884 3.345 7.067 1.00 63.62 154 HIS A CA 1
ATOM 1159 C C . HIS A 1 154 ? -40.804 3.685 8.249 1.00 63.62 154 HIS A C 1
ATOM 1161 O O . HIS A 1 154 ? -41.894 3.124 8.343 1.00 63.62 154 HIS A O 1
ATOM 1167 N N . ASP A 1 155 ? -40.427 4.670 9.064 1.00 68.94 155 ASP A N 1
ATOM 1168 C CA . ASP A 1 155 ? -41.215 5.169 10.194 1.00 68.94 155 ASP A CA 1
ATOM 1169 C C . ASP A 1 155 ? -42.539 5.791 9.719 1.00 68.94 155 ASP A C 1
ATOM 1171 O O . ASP A 1 155 ? -43.601 5.432 10.221 1.00 68.94 155 ASP A O 1
ATOM 1175 N N . ILE A 1 156 ? -42.513 6.606 8.653 1.00 70.94 156 ILE A N 1
ATOM 1176 C CA . ILE A 1 156 ? -43.728 7.171 8.028 1.00 70.94 156 ILE A CA 1
ATOM 1177 C C . ILE A 1 156 ? -44.664 6.067 7.502 1.00 70.94 156 ILE A C 1
ATOM 1179 O O . ILE A 1 156 ? -45.889 6.186 7.583 1.00 70.94 156 ILE A O 1
ATOM 1183 N N . LYS A 1 157 ? -44.115 4.991 6.921 1.00 68.69 157 LYS A N 1
ATOM 1184 C CA . LYS A 1 157 ? -44.924 3.850 6.456 1.00 68.69 157 LYS A CA 1
ATOM 1185 C C . LYS A 1 157 ? -45.518 3.058 7.619 1.00 68.69 157 LYS A C 1
ATOM 1187 O O . LYS A 1 157 ? -46.655 2.611 7.502 1.00 68.69 157 LYS A O 1
ATOM 1192 N N . ALA A 1 158 ? -44.769 2.894 8.707 1.00 69.88 158 ALA A N 1
ATOM 1193 C CA . ALA A 1 158 ? -45.230 2.201 9.902 1.00 69.88 158 ALA A CA 1
ATOM 1194 C C . ALA A 1 158 ? -46.328 2.988 10.641 1.00 69.88 158 ALA A C 1
ATOM 1196 O O . ALA A 1 158 ? -47.275 2.372 11.125 1.00 69.88 158 ALA A O 1
ATOM 1197 N N . GLU A 1 159 ? -46.247 4.324 10.684 1.00 71.75 159 GLU A N 1
ATOM 1198 C CA . GLU A 1 159 ? -47.321 5.188 11.204 1.00 71.75 159 GLU A CA 1
ATOM 1199 C C . GLU A 1 159 ? -48.594 5.071 10.357 1.00 71.75 159 GLU A C 1
ATOM 1201 O O . GLU A 1 159 ? -49.659 4.792 10.894 1.00 71.75 159 GLU A O 1
ATOM 1206 N N . LYS A 1 160 ? -48.482 5.139 9.024 1.00 72.00 160 LYS A N 1
ATOM 1207 C CA . LYS A 1 160 ? -49.634 4.984 8.112 1.00 72.00 160 LYS A CA 1
ATOM 1208 C C . LYS A 1 160 ? -50.322 3.617 8.143 1.00 72.00 160 LYS A C 1
ATOM 1210 O O . LYS A 1 160 ? -51.408 3.493 7.597 1.00 72.00 160 LYS A O 1
ATOM 1215 N N . GLN A 1 161 ? -49.672 2.585 8.674 1.00 68.56 161 GLN A N 1
ATOM 1216 C CA . GLN A 1 161 ? -50.262 1.250 8.837 1.00 68.56 161 GLN A CA 1
ATOM 1217 C C . GLN A 1 161 ? -50.931 1.060 10.206 1.00 68.56 161 GLN A C 1
ATOM 1219 O O . GLN A 1 161 ? -51.535 0.013 10.439 1.00 68.56 161 GLN A O 1
ATOM 1224 N N . ARG A 1 162 ? -50.771 2.023 11.122 1.00 65.44 162 ARG A N 1
ATOM 1225 C CA . ARG A 1 162 ? -51.382 2.022 12.458 1.00 65.44 162 ARG A CA 1
ATOM 1226 C C . ARG A 1 162 ? -52.674 2.841 12.535 1.00 65.44 162 ARG A C 1
ATOM 1228 O O . ARG A 1 162 ? -53.409 2.645 13.500 1.00 65.44 162 ARG A O 1
ATOM 1235 N N . ASP A 1 163 ? -52.925 3.690 11.540 1.00 53.31 163 ASP A N 1
ATOM 1236 C CA . ASP A 1 163 ? -54.191 4.396 11.293 1.00 53.31 163 ASP A CA 1
ATOM 1237 C C . ASP A 1 163 ? -55.107 3.580 10.364 1.00 53.31 163 ASP A C 1
ATOM 1239 O O . ASP A 1 163 ? -56.343 3.620 10.568 1.00 53.31 163 ASP A O 1
#

InterPro domains:
  IPR004695 Transporter protein SLAC1/Mae1/ Ssu1/TehA [PF03595] (1-130)
  IPR030185 Malic acid transport protein [PTHR31162] (1-147)
  IPR038665 Voltage-dependent anion channel superfamily [G3DSA:1.50.10.150] (1-140)